Protein AF-A0A7Y0SDX6-F1 (afdb_monomer_lite)

Radius of gyration: 15.14 Å; chains: 1; bounding box: 31×32×40 Å

Foldseek 3Di:
DVLLLVLLVVCLVPVDPVPQARDDPVCPPPPDPDLCSVNLVSDDADWDKRWDFDQDPVRWTKIWMWIWHADPPDSSDIDIDIDMDGPPDSPD

Structure (mmCIF, N/CA/C/O backbone):
data_AF-A0A7Y0SDX6-F1
#
_entry.id   AF-A0A7Y0SDX6-F1
#
loop_
_atom_site.group_PDB
_atom_site.id
_atom_site.type_symbol
_atom_site.label_atom_id
_atom_site.label_alt_id
_atom_site.label_comp_id
_atom_site.label_asym_id
_atom_site.label_entity_id
_atom_site.label_seq_id
_atom_site.pdbx_PDB_ins_code
_atom_site.Cartn_x
_atom_site.Cartn_y
_atom_site.Cartn_z
_atom_site.occupancy
_atom_site.B_iso_or_equiv
_atom_site.auth_seq_id
_atom_site.auth_comp_id
_atom_site.auth_asym_id
_atom_site.auth_atom_id
_atom_site.pdbx_PDB_model_num
ATOM 1 N N . GLY A 1 1 ? 13.594 2.360 4.370 1.00 90.06 1 GLY A N 1
ATOM 2 C CA . GLY A 1 1 ? 14.012 3.777 4.487 1.00 90.06 1 GLY A CA 1
ATOM 3 C C . GLY A 1 1 ? 12.804 4.671 4.720 1.00 90.06 1 GLY A C 1
ATOM 4 O O . GLY A 1 1 ? 11.712 4.272 4.343 1.00 90.06 1 GLY A O 1
ATOM 5 N N . LYS A 1 2 ? 12.983 5.867 5.306 1.00 94.12 2 LYS A N 1
ATOM 6 C CA . LYS A 1 2 ? 11.880 6.759 5.740 1.00 94.12 2 LYS A CA 1
ATOM 7 C C . LYS A 1 2 ? 10.854 7.072 4.639 1.00 94.12 2 LYS A C 1
ATOM 9 O O . LYS A 1 2 ? 9.659 6.883 4.831 1.00 94.12 2 LYS A O 1
ATOM 14 N N . SER A 1 3 ? 11.320 7.488 3.460 1.00 92.25 3 SER A N 1
ATOM 15 C CA . SER A 1 3 ? 10.443 7.795 2.319 1.00 92.25 3 SER A CA 1
ATOM 16 C C . SER A 1 3 ? 9.722 6.559 1.772 1.00 92.25 3 SER A C 1
ATOM 18 O O . SER A 1 3 ? 8.617 6.667 1.253 1.00 92.25 3 SER A O 1
ATOM 20 N N . THR A 1 4 ? 10.316 5.370 1.901 1.00 93.88 4 THR A N 1
ATOM 21 C CA . THR A 1 4 ? 9.661 4.104 1.544 1.00 93.88 4 THR A CA 1
ATOM 22 C C . THR A 1 4 ? 8.532 3.763 2.509 1.00 93.88 4 THR A C 1
ATOM 24 O O . THR A 1 4 ? 7.480 3.329 2.056 1.00 93.88 4 THR A O 1
ATOM 27 N N . THR A 1 5 ? 8.707 4.017 3.809 1.00 96.50 5 THR A N 1
ATOM 28 C CA . THR A 1 5 ? 7.633 3.851 4.800 1.00 96.50 5 THR A CA 1
ATOM 29 C C . THR A 1 5 ? 6.446 4.760 4.480 1.00 96.50 5 THR A C 1
ATOM 31 O O . THR A 1 5 ? 5.312 4.291 4.446 1.00 96.50 5 THR A O 1
ATOM 34 N N . MET A 1 6 ? 6.701 6.029 4.141 1.00 96.12 6 MET A N 1
ATOM 35 C CA . MET A 1 6 ? 5.645 6.950 3.699 1.00 96.12 6 MET A CA 1
ATOM 36 C C . MET A 1 6 ? 4.962 6.485 2.409 1.00 96.12 6 MET A C 1
ATOM 38 O O . MET A 1 6 ? 3.741 6.551 2.302 1.00 96.12 6 MET A O 1
ATOM 42 N N . ALA A 1 7 ? 5.726 5.969 1.441 1.00 95.38 7 ALA A N 1
ATOM 43 C CA . ALA A 1 7 ? 5.153 5.433 0.210 1.00 95.38 7 ALA A CA 1
ATOM 44 C C . ALA A 1 7 ? 4.238 4.227 0.475 1.00 95.38 7 ALA A C 1
ATOM 46 O O . ALA A 1 7 ? 3.153 4.150 -0.098 1.00 95.38 7 ALA A O 1
ATOM 47 N N . ALA A 1 8 ? 4.637 3.320 1.372 1.00 96.94 8 ALA A N 1
ATOM 48 C CA . ALA A 1 8 ? 3.817 2.181 1.779 1.00 96.94 8 ALA A CA 1
ATOM 49 C C . ALA A 1 8 ? 2.512 2.630 2.459 1.00 96.94 8 ALA A C 1
ATOM 51 O O . ALA A 1 8 ? 1.445 2.134 2.105 1.00 96.94 8 ALA A O 1
ATOM 52 N N . PHE A 1 9 ? 2.586 3.614 3.362 1.00 97.62 9 PHE A N 1
ATOM 53 C CA . PHE A 1 9 ? 1.416 4.198 4.024 1.00 97.62 9 PHE A CA 1
ATOM 54 C C . PHE A 1 9 ? 0.424 4.805 3.019 1.00 97.62 9 PHE A C 1
ATOM 56 O O . PHE A 1 9 ? -0.752 4.447 3.020 1.00 97.62 9 PHE A O 1
ATOM 63 N N . ILE A 1 10 ? 0.902 5.664 2.109 1.00 97.19 10 ILE A N 1
ATOM 64 C CA . ILE A 1 10 ? 0.057 6.298 1.083 1.00 97.19 10 ILE A CA 1
ATOM 65 C C . ILE A 1 10 ? -0.539 5.247 0.139 1.00 97.19 10 ILE A C 1
ATOM 67 O O . ILE A 1 10 ? -1.709 5.343 -0.213 1.00 97.19 10 ILE A O 1
ATOM 71 N N . THR A 1 11 ? 0.233 4.224 -0.238 1.00 97.12 11 THR A N 1
ATOM 72 C CA . THR A 1 11 ? -0.248 3.142 -1.116 1.00 97.12 11 THR A CA 1
ATOM 73 C C . THR A 1 11 ? -1.361 2.324 -0.457 1.00 97.12 11 THR A C 1
ATOM 75 O O . THR A 1 11 ? -2.305 1.929 -1.133 1.00 97.12 11 THR A O 1
ATOM 78 N N . ALA A 1 12 ? -1.275 2.073 0.854 1.00 97.38 12 ALA A N 1
ATOM 79 C CA . ALA A 1 12 ? -2.338 1.390 1.590 1.00 97.38 12 ALA A CA 1
ATOM 80 C C . ALA A 1 12 ? -3.599 2.263 1.740 1.00 97.38 12 ALA A C 1
ATOM 82 O O . ALA A 1 12 ? -4.708 1.735 1.729 1.00 97.38 12 ALA A O 1
ATOM 83 N N . LEU A 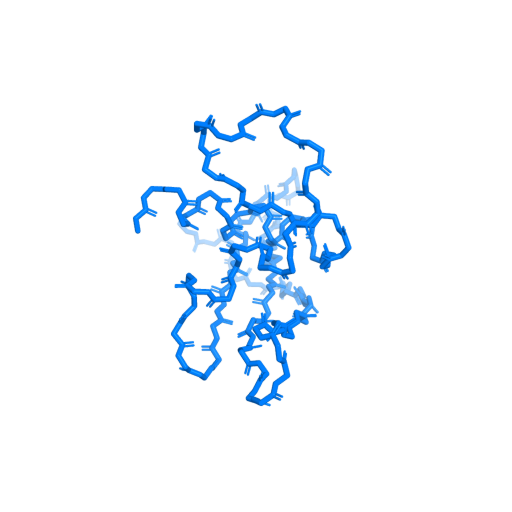1 13 ? -3.434 3.586 1.844 1.00 97.44 13 LEU A N 1
ATOM 84 C CA . LEU A 1 13 ? -4.540 4.543 1.934 1.00 97.44 13 LEU A CA 1
ATOM 85 C C . LEU A 1 13 ? -5.250 4.758 0.586 1.00 97.44 13 LEU A C 1
ATOM 87 O O . LEU A 1 13 ? -6.472 4.868 0.540 1.00 97.44 13 LEU A O 1
ATOM 91 N N . ILE A 1 14 ? -4.485 4.830 -0.506 1.00 96.88 14 ILE A N 1
ATOM 92 C CA . ILE A 1 14 ? -4.969 5.099 -1.865 1.00 96.88 14 ILE A CA 1
ATOM 93 C C . ILE A 1 14 ? -4.366 4.043 -2.805 1.00 96.88 14 ILE A C 1
ATOM 95 O O . ILE A 1 14 ? -3.334 4.293 -3.436 1.00 96.88 14 ILE A O 1
ATOM 99 N N . PRO A 1 15 ? -4.979 2.850 -2.917 1.00 95.75 15 PRO A N 1
ATOM 100 C CA . PRO A 1 15 ? -4.461 1.740 -3.718 1.00 95.75 15 PRO A CA 1
ATOM 101 C C . PRO A 1 15 ? -4.741 1.911 -5.222 1.00 95.75 15 PRO A C 1
ATOM 103 O O . PRO A 1 15 ? -5.198 0.983 -5.885 1.00 95.75 15 PRO A O 1
ATOM 106 N N . ASP A 1 16 ? -4.477 3.098 -5.772 1.00 92.50 16 ASP A N 1
ATOM 107 C CA . ASP A 1 16 ? -4.733 3.436 -7.173 1.00 92.50 16 ASP A CA 1
ATOM 108 C C . ASP A 1 16 ? -3.436 3.828 -7.888 1.00 92.50 16 ASP A C 1
ATOM 110 O O . ASP A 1 16 ? -2.863 4.902 -7.685 1.00 92.50 16 ASP A O 1
ATOM 114 N N . GLN A 1 17 ? -2.982 2.955 -8.789 1.00 87.38 17 GLN A N 1
ATOM 115 C CA . GLN A 1 17 ? -1.748 3.167 -9.536 1.00 87.38 17 GLN A CA 1
ATOM 116 C C . GLN A 1 17 ? -1.808 4.411 -10.439 1.00 87.38 17 GLN A C 1
ATOM 118 O O . GLN A 1 17 ? -0.752 4.915 -10.814 1.00 87.38 17 GLN A O 1
ATOM 123 N N . SER A 1 18 ? -2.985 4.915 -10.820 1.00 88.12 18 SER A N 1
ATOM 124 C CA . SER A 1 18 ? -3.119 6.132 -11.633 1.00 88.12 18 SER A CA 1
ATOM 125 C C . SER A 1 18 ? -2.726 7.398 -10.863 1.00 88.12 18 SER A C 1
ATOM 127 O O . SER A 1 18 ? -2.132 8.296 -11.458 1.00 88.12 18 SER A O 1
ATOM 129 N N . LEU A 1 19 ? -2.957 7.417 -9.547 1.00 90.25 19 LEU A N 1
ATOM 130 C CA . LEU A 1 19 ? -2.691 8.550 -8.657 1.00 90.25 19 LEU A CA 1
ATOM 131 C C . LEU A 1 19 ? -1.317 8.470 -7.977 1.00 90.25 19 LEU A C 1
ATOM 133 O O . LEU A 1 19 ? -0.705 9.495 -7.679 1.00 90.25 19 LEU A O 1
ATOM 137 N N . LEU A 1 20 ? -0.808 7.260 -7.732 1.00 91.12 20 LEU A N 1
ATOM 138 C CA . LEU A 1 20 ? 0.453 7.061 -7.017 1.00 91.12 20 LEU A CA 1
ATOM 139 C C . LEU A 1 20 ? 1.665 7.430 -7.879 1.00 91.12 20 LEU A C 1
ATOM 141 O O . LEU A 1 20 ? 2.027 6.700 -8.797 1.00 91.12 20 LEU A O 1
ATOM 145 N N . HIS A 1 21 ? 2.334 8.532 -7.533 1.00 90.00 21 HIS A N 1
ATOM 146 C CA . HIS A 1 21 ? 3.576 8.985 -8.163 1.00 90.00 21 HIS A CA 1
ATOM 147 C C . HIS A 1 21 ? 4.573 9.480 -7.107 1.00 90.00 21 HIS A C 1
ATOM 149 O O . HIS A 1 21 ? 4.498 10.608 -6.624 1.00 90.00 21 HIS A O 1
ATOM 155 N N . PHE A 1 22 ? 5.539 8.632 -6.754 1.00 90.19 22 PHE A N 1
ATOM 156 C CA . PHE A 1 22 ? 6.552 8.936 -5.746 1.00 90.19 22 PHE A CA 1
ATOM 157 C C . PHE A 1 22 ? 7.804 9.521 -6.398 1.00 90.19 22 PHE A C 1
ATOM 159 O O . PHE A 1 22 ? 8.679 8.783 -6.851 1.00 90.19 22 PHE A O 1
ATOM 166 N N . ARG A 1 23 ? 7.890 10.853 -6.433 1.00 85.81 23 ARG A N 1
ATOM 167 C CA . ARG A 1 23 ? 9.055 11.580 -6.955 1.00 85.81 23 ARG A CA 1
ATOM 168 C C . ARG A 1 23 ? 10.057 11.935 -5.864 1.00 85.81 23 ARG A C 1
ATOM 170 O O . ARG A 1 23 ? 9.719 11.996 -4.680 1.00 85.81 23 ARG A O 1
ATOM 177 N N . ASN A 1 24 ? 11.289 12.202 -6.285 1.00 84.56 24 ASN A N 1
ATOM 178 C CA . ASN A 1 24 ? 12.288 12.811 -5.418 1.00 84.56 24 ASN A CA 1
ATOM 179 C C . ASN A 1 24 ? 11.852 14.230 -5.036 1.00 84.56 24 ASN A C 1
ATOM 181 O O . ASN A 1 24 ? 11.219 14.935 -5.820 1.00 84.56 24 ASN A O 1
ATOM 185 N N . THR A 1 25 ? 12.227 14.675 -3.839 1.00 84.94 25 THR A N 1
ATOM 186 C CA . THR A 1 25 ? 11.887 16.020 -3.348 1.00 84.94 25 THR A CA 1
ATOM 187 C C . THR A 1 25 ? 12.493 17.131 -4.206 1.00 84.94 25 THR A C 1
ATOM 189 O O . THR A 1 25 ? 11.899 18.195 -4.325 1.00 84.94 25 THR A O 1
ATOM 192 N N . THR A 1 26 ? 13.635 16.876 -4.850 1.00 84.00 26 THR A N 1
ATOM 193 C CA . THR A 1 26 ? 14.297 17.790 -5.797 1.00 84.00 26 THR A CA 1
ATOM 194 C C . THR A 1 26 ? 13.526 17.982 -7.106 1.00 84.00 26 THR A C 1
ATOM 196 O O . THR A 1 26 ? 13.794 18.930 -7.831 1.00 84.00 26 THR A O 1
ATOM 199 N N . GLU A 1 27 ? 12.574 17.098 -7.418 1.00 82.44 27 GLU A N 1
ATOM 200 C CA . GLU A 1 27 ? 11.765 17.115 -8.647 1.00 82.44 27 GLU A CA 1
ATOM 201 C C . GLU A 1 27 ? 10.322 17.590 -8.388 1.00 82.44 27 GLU A C 1
ATOM 203 O O . GLU A 1 27 ? 9.420 17.381 -9.213 1.00 82.44 27 GLU A O 1
ATOM 208 N N . ALA A 1 28 ? 10.074 18.201 -7.225 1.00 79.56 28 ALA A N 1
ATOM 209 C CA . ALA A 1 28 ? 8.775 18.755 -6.870 1.00 79.56 28 ALA A CA 1
ATOM 210 C C . ALA A 1 28 ? 8.320 19.796 -7.913 1.00 79.56 28 ALA A C 1
ATOM 212 O O . ALA A 1 28 ? 9.090 20.658 -8.325 1.00 79.56 28 ALA A O 1
ATOM 213 N N . GLY A 1 29 ? 7.065 19.700 -8.366 1.00 76.62 29 GLY A N 1
ATOM 214 C CA . GLY A 1 29 ? 6.496 20.604 -9.377 1.00 76.62 29 GLY A CA 1
ATOM 215 C C . GLY A 1 29 ? 6.828 20.266 -10.837 1.00 76.62 29 GLY A C 1
ATOM 216 O O . GLY A 1 29 ? 6.311 20.919 -11.739 1.00 76.62 29 GLY A O 1
ATOM 217 N N . SER A 1 30 ? 7.631 19.230 -11.104 1.00 77.19 30 SER A N 1
ATOM 218 C CA . SER A 1 30 ? 7.904 18.799 -12.482 1.00 77.19 30 SER A CA 1
ATOM 219 C C . SER A 1 30 ? 6.637 18.284 -13.186 1.00 77.19 30 SER A C 1
ATOM 221 O O . SER A 1 30 ? 5.850 17.518 -12.629 1.00 77.19 30 SER A O 1
ATOM 223 N N . SER A 1 31 ? 6.430 18.663 -14.447 1.00 72.19 31 SER A N 1
ATOM 224 C CA . SER A 1 31 ? 5.345 18.131 -15.288 1.00 72.19 31 SER A CA 1
ATOM 225 C C . SER A 1 31 ? 5.744 16.855 -16.037 1.00 72.19 31 SER A C 1
ATOM 227 O O . SER A 1 31 ? 4.914 16.254 -16.717 1.00 72.19 31 SER A O 1
ATOM 229 N N . GLN A 1 32 ? 6.996 16.398 -15.898 1.00 68.56 32 GLN A N 1
ATOM 230 C CA . GLN A 1 32 ? 7.459 15.179 -16.552 1.00 68.56 32 GLN A CA 1
ATOM 231 C C . GLN A 1 32 ? 6.715 13.954 -16.008 1.00 68.56 32 GLN A C 1
ATOM 233 O O . GLN A 1 32 ? 6.878 13.538 -14.856 1.00 68.56 32 GLN A O 1
ATOM 238 N N . ALA A 1 33 ? 5.895 13.350 -16.862 1.00 63.62 33 ALA A N 1
ATOM 239 C CA . ALA A 1 33 ? 5.303 12.049 -16.612 1.00 63.62 33 ALA A CA 1
ATOM 240 C C . ALA A 1 33 ? 6.395 10.973 -16.746 1.00 63.62 33 ALA A C 1
ATOM 242 O O . ALA A 1 33 ? 6.629 10.432 -17.824 1.00 63.62 33 ALA A O 1
ATOM 243 N N . SER A 1 34 ? 7.100 10.681 -15.650 1.00 65.44 34 SER A N 1
ATOM 244 C CA . SER A 1 34 ? 7.977 9.510 -15.591 1.00 65.44 34 SER A CA 1
ATOM 245 C C . SER A 1 34 ? 7.130 8.238 -15.671 1.00 65.44 34 SER A C 1
ATOM 247 O O . SER A 1 34 ? 6.123 8.109 -14.967 1.00 65.44 34 SER A O 1
ATOM 249 N N . ARG A 1 35 ? 7.552 7.285 -16.513 1.00 64.31 35 ARG A N 1
ATOM 250 C CA . ARG A 1 35 ? 6.966 5.933 -16.555 1.00 64.31 35 ARG A CA 1
ATOM 251 C C . ARG A 1 35 ? 7.218 5.177 -15.250 1.00 64.31 35 ARG A C 1
ATOM 253 O O . ARG A 1 35 ? 6.386 4.376 -14.831 1.00 64.31 35 ARG A O 1
ATOM 260 N N . ASP A 1 36 ? 8.328 5.482 -14.577 1.00 73.19 36 ASP A N 1
ATOM 261 C CA . ASP A 1 36 ? 8.615 4.975 -13.242 1.00 73.19 36 ASP A CA 1
ATOM 262 C C . ASP A 1 36 ? 7.870 5.816 -12.203 1.00 73.19 36 ASP A C 1
ATOM 264 O O . ASP A 1 36 ? 8.228 6.960 -11.914 1.00 73.19 36 ASP A O 1
ATOM 268 N N . LYS A 1 37 ? 6.817 5.230 -11.634 1.00 83.00 37 LYS A N 1
ATOM 269 C CA . LYS A 1 37 ? 6.013 5.850 -10.574 1.00 83.00 37 LYS A CA 1
ATOM 270 C C . LYS A 1 37 ? 6.694 5.807 -9.199 1.00 83.00 37 LYS A C 1
ATOM 272 O O . LYS A 1 37 ? 6.098 6.219 -8.206 1.00 83.00 37 LYS A O 1
ATOM 277 N N . GLY A 1 38 ? 7.917 5.275 -9.118 1.00 89.25 38 GLY A N 1
ATOM 278 C CA . GLY A 1 38 ? 8.746 5.255 -7.914 1.00 89.25 38 GLY A CA 1
ATOM 279 C C . GLY A 1 38 ? 8.368 4.180 -6.893 1.00 89.25 38 GLY A C 1
ATOM 280 O O . GLY A 1 38 ? 9.038 4.056 -5.869 1.00 89.25 38 GLY A O 1
ATOM 281 N N . LEU A 1 39 ? 7.320 3.385 -7.147 1.00 92.50 39 LEU A N 1
ATOM 282 C CA . LEU A 1 39 ? 6.892 2.304 -6.252 1.00 92.50 39 LEU A CA 1
ATOM 283 C C . LEU A 1 39 ? 7.632 0.985 -6.524 1.00 92.50 39 LEU A C 1
ATOM 285 O O . LEU A 1 39 ? 8.015 0.304 -5.579 1.00 92.50 39 LEU A O 1
ATOM 289 N N . TYR A 1 40 ? 7.883 0.637 -7.792 1.00 93.25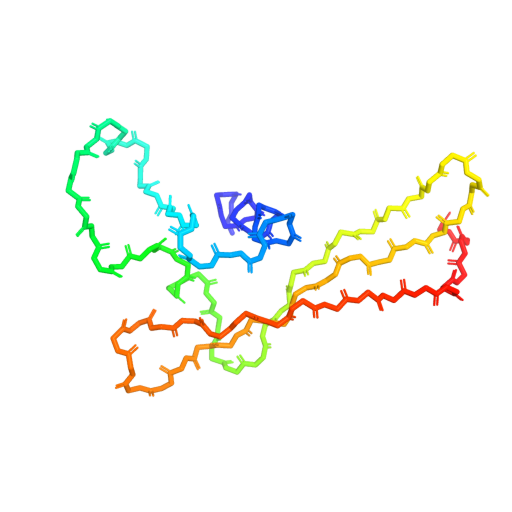 40 TYR A N 1
ATOM 290 C CA . TYR A 1 40 ? 8.457 -0.661 -8.180 1.00 93.25 40 TYR A CA 1
ATOM 291 C C . TYR A 1 40 ? 9.795 -0.949 -7.497 1.00 93.25 40 TYR A C 1
ATOM 293 O O . TYR A 1 40 ? 9.950 -1.982 -6.849 1.00 93.25 40 TYR A O 1
ATOM 301 N N . GLY A 1 41 ? 10.738 -0.003 -7.576 1.00 92.19 41 GLY A N 1
ATOM 302 C CA . GLY A 1 41 ? 12.076 -0.141 -6.989 1.00 92.19 41 GLY A CA 1
ATOM 303 C C . GLY A 1 41 ? 12.108 -0.115 -5.457 1.00 92.19 41 GLY A C 1
ATOM 304 O O . GLY A 1 41 ? 13.158 -0.345 -4.868 1.00 92.19 41 GLY A O 1
ATOM 305 N N . LYS A 1 42 ? 10.976 0.167 -4.798 1.00 93.56 42 LYS A N 1
ATOM 306 C CA . LYS A 1 42 ? 10.853 0.111 -3.334 1.00 93.56 42 LYS A CA 1
ATOM 307 C C . LYS A 1 42 ? 10.452 -1.277 -2.824 1.00 93.56 42 LYS A C 1
ATOM 309 O O . LYS A 1 42 ? 10.529 -1.503 -1.618 1.00 93.56 42 LYS A O 1
ATOM 314 N N . LEU A 1 43 ? 10.008 -2.172 -3.708 1.00 94.56 43 LEU A N 1
ATOM 315 C CA . LEU A 1 43 ? 9.559 -3.522 -3.370 1.00 94.56 43 LEU A CA 1
ATOM 316 C C . LEU A 1 43 ? 10.680 -4.545 -3.553 1.00 94.56 43 LEU A C 1
ATOM 318 O O . LEU A 1 43 ? 11.574 -4.367 -4.381 1.00 94.56 43 LEU A O 1
ATOM 322 N N . GLN A 1 44 ? 10.590 -5.637 -2.801 1.00 94.12 44 GLN A N 1
ATOM 323 C CA . GLN A 1 44 ? 11.382 -6.836 -3.054 1.00 94.12 44 GLN A CA 1
ATOM 324 C C . GLN A 1 44 ? 10.662 -7.742 -4.069 1.00 94.12 44 GLN A C 1
ATOM 326 O O . GLN A 1 44 ? 9.440 -7.629 -4.229 1.00 94.12 44 GLN A O 1
ATOM 331 N N . PRO A 1 45 ? 11.385 -8.647 -4.753 1.00 92.38 45 PRO A N 1
ATOM 332 C CA . PRO A 1 45 ? 10.762 -9.677 -5.575 1.00 92.38 45 PRO A CA 1
ATOM 333 C C . PRO A 1 45 ? 9.775 -10.529 -4.763 1.00 92.38 45 PRO A C 1
ATOM 335 O O . PRO A 1 45 ? 10.049 -10.901 -3.623 1.00 92.38 45 PRO A O 1
ATOM 338 N N . GLY A 1 46 ? 8.635 -10.870 -5.368 1.00 94.00 46 GLY A N 1
ATOM 339 C CA . GLY A 1 46 ? 7.581 -11.658 -4.724 1.00 94.00 46 GLY A CA 1
ATOM 340 C C . GLY A 1 46 ? 6.469 -10.811 -4.099 1.00 94.00 46 GLY A C 1
ATOM 341 O O . GLY A 1 46 ? 6.205 -9.686 -4.527 1.00 94.00 46 GLY A O 1
ATOM 342 N N . ALA A 1 47 ? 5.759 -11.395 -3.131 1.00 96.94 47 ALA A N 1
ATOM 343 C CA . ALA A 1 47 ? 4.637 -10.743 -2.464 1.00 96.94 47 ALA A CA 1
ATOM 344 C C . ALA A 1 47 ? 5.135 -9.783 -1.377 1.00 96.94 47 ALA A C 1
ATOM 346 O O . ALA A 1 47 ? 5.773 -10.195 -0.411 1.00 96.94 47 ALA A O 1
ATOM 347 N N . CYS A 1 48 ? 4.789 -8.511 -1.522 1.00 97.88 48 CYS A N 1
ATOM 348 C CA . CYS A 1 48 ? 4.983 -7.475 -0.521 1.00 97.88 48 CYS A CA 1
ATOM 349 C C . CYS A 1 48 ? 3.626 -7.057 0.057 1.00 97.88 48 CYS A C 1
ATOM 351 O O . CYS A 1 48 ? 2.596 -7.172 -0.609 1.00 97.88 48 CYS A O 1
ATOM 353 N N . TYR A 1 49 ? 3.624 -6.530 1.279 1.00 98.25 49 TYR A N 1
ATOM 354 C CA . TYR A 1 49 ? 2.412 -6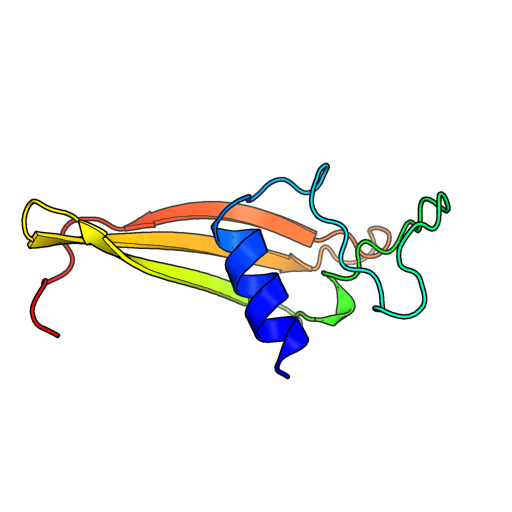.039 1.931 1.00 98.25 49 TYR A CA 1
ATOM 355 C C . TYR A 1 49 ? 2.650 -4.664 2.544 1.00 98.25 49 TYR A C 1
ATOM 357 O O . TYR A 1 49 ? 3.721 -4.391 3.087 1.00 98.25 49 TYR A O 1
ATOM 365 N N . ALA A 1 50 ? 1.629 -3.817 2.478 1.00 98.00 50 ALA A N 1
ATOM 366 C CA . ALA A 1 50 ? 1.506 -2.634 3.316 1.00 98.00 50 ALA A CA 1
ATOM 367 C C . ALA A 1 50 ? 0.134 -2.682 3.988 1.00 98.00 50 ALA A C 1
ATOM 369 O O . ALA A 1 50 ? -0.852 -3.042 3.344 1.00 98.00 50 ALA A O 1
ATOM 370 N N . ALA A 1 51 ? 0.079 -2.371 5.279 1.00 97.88 51 ALA A N 1
ATOM 371 C CA . ALA A 1 51 ? -1.139 -2.479 6.066 1.00 97.88 51 ALA A CA 1
ATOM 372 C C . ALA A 1 51 ? -1.257 -1.321 7.059 1.00 97.88 51 ALA A C 1
ATOM 374 O O . ALA A 1 51 ? -0.258 -0.878 7.626 1.00 97.88 51 ALA A O 1
ATOM 375 N N . LEU A 1 52 ? -2.487 -0.855 7.254 1.00 97.69 52 LEU A N 1
ATOM 376 C CA . LEU A 1 52 ? -2.890 0.121 8.254 1.00 97.69 52 LEU A CA 1
ATOM 377 C C . LEU A 1 52 ? -3.725 -0.606 9.302 1.00 97.69 52 LEU A C 1
ATOM 379 O O . LEU A 1 52 ? -4.813 -1.096 8.997 1.00 97.69 52 LEU A O 1
ATOM 383 N N . ASP A 1 53 ? -3.195 -0.686 10.516 1.00 96.25 53 ASP A N 1
ATOM 384 C CA . ASP A 1 53 ? -3.895 -1.218 11.682 1.00 96.25 53 ASP A CA 1
ATOM 385 C C . ASP A 1 53 ? -4.602 -0.064 12.390 1.00 96.25 53 ASP A C 1
ATOM 387 O O . ASP A 1 53 ? -3.959 0.881 12.852 1.00 96.25 53 ASP A O 1
ATOM 391 N N . VAL A 1 54 ? -5.932 -0.094 12.388 1.00 95.31 54 VAL A N 1
ATOM 392 C CA . VAL A 1 54 ? -6.773 1.016 12.837 1.00 95.31 54 VAL A CA 1
ATOM 393 C C . VAL A 1 54 ? -7.763 0.509 13.872 1.00 95.31 54 VAL A C 1
ATOM 395 O O . VAL A 1 54 ? -8.464 -0.478 13.651 1.00 95.31 54 VAL A O 1
ATOM 398 N N . VAL A 1 55 ? -7.876 1.236 14.980 1.00 95.31 55 VAL A N 1
ATOM 399 C CA . VAL A 1 55 ? -8.969 1.075 15.941 1.00 95.31 55 VAL A CA 1
ATOM 400 C C . VAL A 1 55 ? -9.967 2.198 15.697 1.00 95.31 55 VAL A C 1
ATOM 402 O O . VAL A 1 55 ? -9.623 3.377 15.780 1.00 95.31 55 VAL A O 1
ATOM 405 N N . ASN A 1 56 ? -11.196 1.843 15.331 1.00 93.56 56 ASN A N 1
ATOM 406 C CA . ASN A 1 56 ? -12.244 2.833 15.095 1.00 93.56 56 ASN A CA 1
ATOM 407 C C . ASN A 1 56 ? -12.859 3.336 16.419 1.00 93.56 56 ASN A C 1
ATOM 409 O O . ASN A 1 56 ? -12.574 2.824 17.499 1.00 93.56 56 ASN A O 1
ATOM 413 N N . SER A 1 57 ? -13.779 4.300 16.340 1.00 95.38 57 SER A N 1
ATOM 414 C CA . SER A 1 57 ? -14.476 4.861 17.511 1.00 95.38 57 SER A CA 1
ATOM 415 C C . SER A 1 57 ? -15.373 3.870 18.270 1.00 95.38 57 SER A C 1
ATOM 417 O O . SER A 1 57 ? -15.865 4.195 19.346 1.00 95.38 57 SER A O 1
ATOM 419 N N . ARG A 1 58 ? -15.592 2.664 17.732 1.00 93.38 58 ARG A N 1
ATOM 420 C CA . ARG A 1 58 ? -16.317 1.561 18.381 1.00 93.38 58 ARG A CA 1
ATOM 421 C C . ARG A 1 58 ? -15.370 0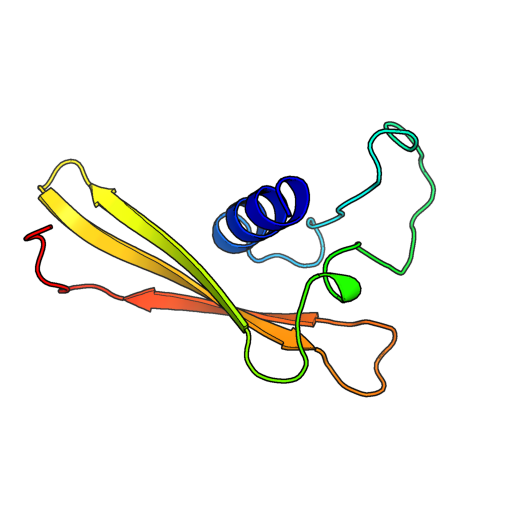.534 19.015 1.00 93.38 58 ARG A C 1
ATOM 423 O O . ARG A 1 58 ? -15.813 -0.566 19.334 1.00 93.38 58 ARG A O 1
ATOM 430 N N . ASN A 1 59 ? -14.083 0.857 19.164 1.00 91.25 59 ASN A N 1
ATOM 431 C CA . ASN A 1 59 ? -13.033 -0.048 19.648 1.00 91.25 59 ASN A CA 1
ATOM 432 C C . ASN A 1 59 ? -12.890 -1.340 18.822 1.00 91.25 59 ASN A C 1
ATOM 434 O O . ASN A 1 59 ? -12.454 -2.375 19.327 1.00 91.25 59 ASN A O 1
ATOM 438 N N . GLN A 1 60 ? -13.250 -1.292 17.538 1.00 93.38 60 GLN A N 1
ATOM 439 C CA . GLN A 1 60 ? -13.065 -2.413 16.623 1.00 93.38 60 GLN A CA 1
ATOM 440 C C . GLN A 1 60 ? -11.738 -2.247 15.891 1.00 93.38 60 GLN A C 1
ATOM 442 O O . GLN A 1 60 ? -11.490 -1.203 15.279 1.00 93.38 60 GLN A O 1
ATOM 447 N N . ARG A 1 61 ? -10.910 -3.292 15.929 1.00 95.38 61 ARG A N 1
ATOM 448 C CA . ARG A 1 61 ? -9.662 -3.361 15.171 1.00 95.38 61 ARG A CA 1
ATOM 449 C C . ARG A 1 61 ? -9.942 -3.774 13.728 1.00 95.38 61 ARG A C 1
ATOM 451 O O . ARG A 1 61 ? -10.632 -4.765 13.474 1.00 95.38 61 ARG A O 1
ATOM 458 N N . LEU A 1 62 ? -9.404 -3.006 12.791 1.00 95.50 62 LEU A N 1
ATOM 459 C CA . LEU A 1 62 ? -9.543 -3.181 11.351 1.00 95.50 62 LEU A CA 1
ATOM 460 C C . LEU A 1 62 ? -8.157 -3.092 10.718 1.00 95.50 62 LEU A C 1
ATOM 462 O O . LEU A 1 62 ? -7.430 -2.131 10.965 1.00 95.50 62 LEU A O 1
ATOM 466 N N . LEU A 1 63 ? -7.816 -4.058 9.866 1.00 97.25 63 LEU A N 1
ATOM 467 C CA . LEU A 1 63 ? -6.589 -4.007 9.079 1.00 97.25 63 LEU A CA 1
ATOM 468 C C . LEU A 1 63 ? -6.938 -3.712 7.620 1.00 97.25 63 LEU A C 1
ATOM 470 O O . LEU A 1 63 ? -7.488 -4.569 6.925 1.00 97.25 63 LEU A O 1
ATOM 474 N N . PHE A 1 64 ? -6.611 -2.513 7.150 1.00 98.06 64 PHE A N 1
ATOM 475 C CA . PHE A 1 64 ? -6.697 -2.156 5.733 1.00 98.06 64 PHE A CA 1
ATOM 476 C C . PHE A 1 64 ? -5.356 -2.456 5.083 1.00 98.06 64 PHE A C 1
ATOM 478 O O . PHE A 1 64 ? -4.345 -1.874 5.471 1.00 98.06 64 PHE A O 1
ATOM 485 N N . ALA A 1 65 ? -5.317 -3.372 4.123 1.00 98.12 65 ALA A N 1
ATOM 486 C CA . ALA A 1 65 ? -4.063 -3.854 3.573 1.00 98.12 65 ALA A CA 1
ATOM 487 C C . ALA A 1 65 ? -4.072 -3.900 2.048 1.00 98.12 65 ALA A C 1
ATOM 489 O O . ALA A 1 65 ? -5.106 -4.000 1.391 1.00 98.12 65 ALA A O 1
ATOM 490 N N . VAL A 1 66 ? -2.873 -3.849 1.484 1.00 98.44 66 VAL A N 1
ATOM 491 C CA . VAL A 1 66 ? -2.622 -4.027 0.059 1.00 98.44 66 VAL A CA 1
ATOM 492 C C . VAL A 1 66 ? -1.568 -5.103 -0.120 1.00 98.44 66 VAL A C 1
ATOM 494 O O . VAL A 1 66 ? -0.505 -5.065 0.506 1.00 98.44 66 VAL A O 1
ATOM 497 N N . LYS A 1 67 ? -1.853 -6.067 -0.994 1.00 98.31 67 LYS A N 1
ATOM 498 C CA . LYS A 1 67 ? -0.823 -6.942 -1.545 1.00 98.31 67 LYS A CA 1
ATOM 499 C C . LYS A 1 67 ? -0.206 -6.220 -2.737 1.00 98.31 67 LYS A C 1
ATOM 501 O O . LYS A 1 67 ? -0.919 -5.809 -3.650 1.00 98.31 67 LYS A O 1
ATOM 506 N N . LEU A 1 68 ? 1.110 -6.089 -2.713 1.00 97.56 68 LEU A N 1
ATOM 507 C CA . LEU A 1 68 ? 1.918 -5.460 -3.746 1.00 97.56 68 LEU A CA 1
ATOM 508 C C . LEU A 1 68 ? 2.799 -6.528 -4.384 1.00 97.56 68 LEU A C 1
ATOM 510 O O . LEU A 1 68 ? 3.437 -7.308 -3.677 1.00 97.56 68 LEU A O 1
ATOM 514 N N . GLN A 1 69 ? 2.853 -6.572 -5.709 1.00 96.75 69 GLN A N 1
ATOM 515 C CA . GLN A 1 69 ? 3.714 -7.524 -6.404 1.00 96.75 69 GLN A CA 1
ATOM 516 C C . GLN A 1 69 ? 4.294 -6.897 -7.669 1.00 96.75 69 GLN A C 1
ATOM 518 O O . GLN A 1 69 ? 3.573 -6.338 -8.493 1.00 96.75 69 GLN A O 1
ATOM 523 N N . GLN A 1 70 ? 5.613 -6.989 -7.835 1.00 94.62 70 GLN A N 1
ATOM 524 C CA . GLN A 1 70 ? 6.264 -6.594 -9.082 1.00 94.62 70 GLN A CA 1
ATOM 525 C C . GLN A 1 70 ? 5.776 -7.497 -10.222 1.00 94.62 70 GLN A C 1
ATOM 527 O O . GLN A 1 70 ? 5.799 -8.725 -10.109 1.00 94.62 70 GLN A O 1
ATOM 532 N N . VAL A 1 71 ? 5.342 -6.895 -11.329 1.00 92.00 71 VAL A N 1
ATOM 533 C CA . VAL A 1 71 ? 4.941 -7.638 -12.526 1.00 92.00 71 VAL A CA 1
ATOM 534 C C . VAL A 1 71 ? 6.167 -7.811 -13.414 1.00 92.00 71 VAL A C 1
ATOM 536 O O . VAL A 1 71 ? 6.643 -6.856 -14.031 1.00 92.00 71 VAL A O 1
ATOM 539 N N . ALA A 1 72 ? 6.678 -9.040 -13.480 1.00 86.12 72 ALA A N 1
ATOM 540 C CA . ALA A 1 72 ? 7.840 -9.368 -14.297 1.00 86.12 72 ALA A CA 1
ATOM 541 C C . ALA A 1 72 ? 7.613 -8.991 -15.773 1.00 86.12 72 ALA A C 1
ATOM 543 O O . ALA A 1 72 ? 6.544 -9.232 -16.337 1.00 86.12 72 ALA A O 1
ATOM 544 N N . GLY A 1 73 ? 8.626 -8.379 -16.394 1.00 85.06 73 GLY A N 1
ATOM 545 C CA . GLY A 1 73 ? 8.629 -8.063 -17.827 1.00 85.06 73 GLY A CA 1
ATOM 546 C C . GLY A 1 73 ? 7.649 -6.972 -18.282 1.00 85.06 73 GLY A C 1
ATOM 547 O O . GLY A 1 73 ? 7.502 -6.775 -19.484 1.00 85.06 73 GLY A O 1
ATOM 548 N N . ARG A 1 74 ? 6.977 -6.250 -17.371 1.00 82.94 74 ARG A N 1
ATOM 549 C CA . ARG A 1 74 ? 6.008 -5.197 -17.735 1.00 82.94 74 ARG A CA 1
ATOM 550 C C . ARG A 1 74 ? 6.405 -3.815 -17.233 1.00 82.94 74 ARG A C 1
ATOM 552 O O . ARG A 1 74 ? 5.772 -3.316 -16.317 1.00 82.94 74 ARG A O 1
ATOM 559 N N . ASP A 1 75 ? 7.430 -3.208 -17.829 1.00 85.31 75 ASP A N 1
ATOM 560 C CA . ASP A 1 75 ? 7.806 -1.786 -17.657 1.00 85.31 75 ASP A CA 1
ATOM 561 C C . ASP A 1 75 ? 7.665 -1.254 -16.215 1.00 85.31 75 ASP A C 1
ATOM 563 O O . ASP A 1 75 ? 6.928 -0.309 -15.939 1.00 85.31 75 ASP A O 1
ATOM 567 N N . LYS A 1 76 ? 8.305 -1.942 -15.257 1.00 87.31 76 LYS A N 1
ATOM 568 C CA . LYS A 1 76 ? 8.262 -1.598 -13.823 1.00 87.31 76 LYS A CA 1
ATOM 569 C C . LYS A 1 76 ? 6.837 -1.458 -13.248 1.00 87.31 76 LYS A C 1
ATOM 571 O O . LYS A 1 76 ? 6.592 -0.687 -12.318 1.00 87.31 76 LYS A O 1
ATOM 576 N N . LYS A 1 77 ? 5.872 -2.215 -13.772 1.00 89.94 77 LYS A N 1
ATOM 577 C CA . LYS A 1 77 ? 4.499 -2.259 -13.266 1.00 89.94 77 LYS A CA 1
ATOM 578 C C . LYS A 1 77 ? 4.439 -2.993 -11.928 1.00 89.94 77 LYS A C 1
ATOM 580 O O . LYS A 1 77 ? 5.086 -4.021 -11.725 1.00 89.94 77 LYS A O 1
ATOM 585 N N . VAL A 1 78 ? 3.605 -2.475 -11.035 1.00 93.50 78 VAL A N 1
ATOM 586 C CA . VAL A 1 78 ? 3.268 -3.094 -9.752 1.00 93.50 78 VAL A CA 1
ATOM 587 C C . VAL A 1 78 ? 1.794 -3.476 -9.786 1.00 93.50 78 VAL A C 1
ATOM 589 O O . VAL A 1 78 ? 0.956 -2.653 -10.142 1.00 93.50 78 VAL A O 1
ATOM 592 N N . ASP A 1 79 ? 1.493 -4.723 -9.446 1.00 94.69 79 ASP A N 1
ATOM 593 C CA . ASP A 1 79 ? 0.141 -5.178 -9.140 1.00 94.69 79 ASP A CA 1
ATOM 594 C C . ASP A 1 79 ? -0.214 -4.768 -7.707 1.00 94.69 79 ASP A C 1
ATOM 596 O O . ASP A 1 79 ? 0.592 -4.958 -6.791 1.00 94.69 79 ASP A O 1
ATOM 600 N N . ILE A 1 80 ? -1.396 -4.178 -7.529 1.00 96.56 80 ILE A N 1
ATOM 601 C CA . ILE A 1 80 ? -1.889 -3.667 -6.247 1.00 96.56 80 ILE A CA 1
ATOM 602 C C . ILE A 1 80 ? -3.267 -4.272 -6.015 1.00 96.56 80 ILE A C 1
ATOM 604 O O . ILE A 1 80 ? -4.214 -3.970 -6.738 1.00 96.56 80 ILE A O 1
ATOM 608 N N . LYS A 1 81 ? -3.386 -5.118 -4.991 1.00 98.19 81 LYS A N 1
ATOM 609 C CA . LYS A 1 81 ? -4.647 -5.767 -4.630 1.00 98.19 81 LYS A CA 1
ATOM 610 C C . LYS A 1 81 ? -5.050 -5.384 -3.204 1.00 98.19 81 LYS A C 1
ATOM 612 O O . LYS A 1 81 ? -4.450 -5.915 -2.264 1.00 98.19 81 LYS A O 1
ATOM 617 N N . PRO A 1 82 ? -6.026 -4.476 -3.023 1.00 98.31 82 PRO A N 1
ATOM 618 C CA . PRO A 1 82 ? -6.516 -4.115 -1.700 1.00 98.31 82 PRO A CA 1
ATOM 619 C 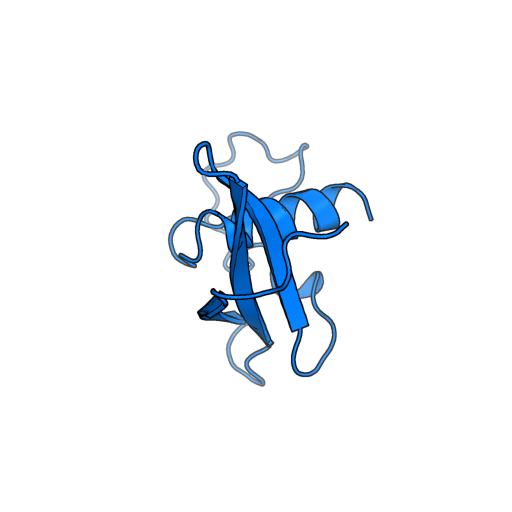C . PRO A 1 82 ? -7.363 -5.237 -1.093 1.00 98.31 82 PRO A C 1
ATOM 621 O O . PRO A 1 82 ? -8.046 -5.980 -1.802 1.00 98.31 82 PRO A O 1
ATOM 624 N N . PHE A 1 83 ? -7.316 -5.352 0.229 1.00 98.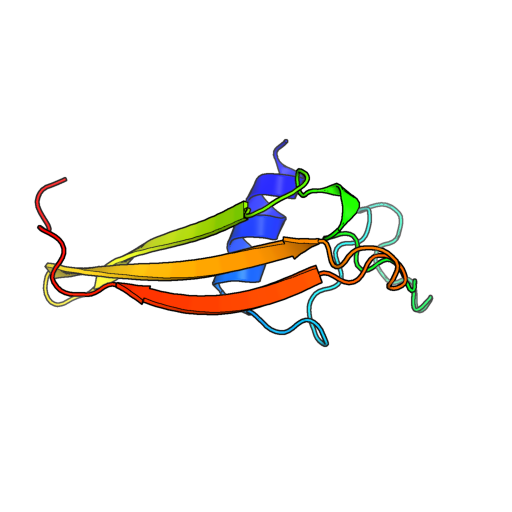25 83 PHE A N 1
ATOM 625 C CA . PHE A 1 83 ? -8.164 -6.229 1.027 1.00 98.25 83 PHE A CA 1
ATOM 626 C C . PHE A 1 83 ? -8.306 -5.677 2.451 1.00 98.25 83 PHE A C 1
ATOM 628 O O . PHE A 1 83 ? -7.530 -4.830 2.894 1.00 98.25 83 PHE A O 1
ATOM 635 N N . VAL A 1 84 ? -9.313 -6.158 3.175 1.00 97.88 84 VAL A N 1
ATOM 636 C CA . VAL A 1 84 ? -9.568 -5.768 4.565 1.00 97.88 84 VAL A CA 1
ATOM 637 C C . VAL A 1 84 ? -9.652 -7.023 5.418 1.00 97.88 84 VAL A C 1
ATOM 639 O O . VAL A 1 84 ? -10.253 -8.013 5.003 1.00 97.88 84 VAL A O 1
ATOM 642 N N . ILE A 1 85 ? -9.065 -6.972 6.612 1.00 96.81 85 ILE A N 1
ATOM 643 C CA . ILE A 1 85 ? -9.249 -7.989 7.646 1.00 96.81 85 ILE A CA 1
ATOM 644 C C . ILE A 1 85 ? -10.035 -7.361 8.796 1.00 96.81 85 ILE A C 1
ATOM 646 O O . ILE A 1 85 ? -9.676 -6.301 9.314 1.00 96.81 85 ILE A O 1
ATOM 650 N N . GLN A 1 86 ? -11.121 -8.025 9.177 1.00 95.19 86 GLN A N 1
ATOM 651 C CA . GLN A 1 86 ? -11.998 -7.643 10.282 1.00 95.19 86 GLN A CA 1
ATOM 652 C C . GLN A 1 86 ? -12.078 -8.787 11.294 1.00 95.19 86 GLN A C 1
ATOM 654 O O . GLN A 1 86 ? -11.756 -9.929 10.970 1.00 95.19 86 GLN A O 1
ATOM 659 N N . GLY A 1 87 ? -12.515 -8.484 12.518 1.00 90.81 87 GLY A N 1
ATOM 660 C CA . GLY A 1 87 ? -12.663 -9.493 13.573 1.00 90.81 87 GLY A CA 1
ATOM 661 C C . GLY A 1 87 ? -11.339 -9.953 14.189 1.00 90.81 87 GLY A C 1
ATOM 662 O O . GLY A 1 87 ? -11.312 -10.963 14.886 1.00 90.81 87 GLY A O 1
ATOM 663 N N . LEU A 1 88 ? -10.244 -9.221 13.953 1.00 89.00 88 LEU A N 1
ATOM 664 C CA . LEU A 1 88 ? -8.999 -9.440 14.684 1.00 89.00 88 LEU A CA 1
ATOM 665 C C . LEU A 1 88 ? -9.192 -9.048 16.156 1.00 89.00 88 LEU A C 1
ATOM 667 O O . LEU A 1 88 ? -9.855 -8.040 16.425 1.00 89.00 88 LEU A O 1
ATOM 671 N N . PRO A 1 89 ? -8.588 -9.784 17.107 1.00 87.06 89 PRO A N 1
ATOM 672 C CA . PRO A 1 89 ? -8.577 -9.380 18.505 1.00 87.06 89 PRO A CA 1
ATOM 673 C C . PRO A 1 89 ? -8.058 -7.943 18.650 1.00 87.06 89 PRO A C 1
ATOM 675 O O . PRO A 1 89 ? -6.999 -7.594 18.117 1.00 87.06 89 PRO A O 1
ATOM 678 N N . SER A 1 90 ? -8.820 -7.107 19.357 1.00 73.31 90 SER A N 1
ATOM 679 C CA . SER A 1 90 ? -8.486 -5.699 19.607 1.00 73.31 90 SER A CA 1
ATOM 680 C C . SER A 1 90 ? -7.489 -5.506 20.748 1.00 73.31 90 SER A C 1
ATOM 682 O O . SER A 1 90 ? -7.055 -4.384 20.983 1.00 73.31 90 SER A O 1
ATOM 684 N N . HIS A 1 91 ? -7.107 -6.585 21.434 1.00 65.69 91 HIS A N 1
ATOM 685 C CA . HIS A 1 91 ? -6.071 -6.569 22.458 1.00 65.69 91 HIS A CA 1
ATOM 686 C C . HIS A 1 91 ? -4.698 -6.384 21.788 1.00 65.69 91 HIS A C 1
ATOM 688 O O . HIS A 1 91 ? -4.114 -7.344 21.280 1.00 65.69 91 HIS A O 1
ATOM 694 N N . VAL A 1 92 ? -4.227 -5.139 21.746 1.00 55.66 92 VAL A N 1
ATOM 695 C CA . VAL A 1 92 ? -2.808 -4.774 21.617 1.00 55.66 92 VAL A CA 1
ATOM 696 C C . VAL A 1 92 ? -2.369 -4.217 22.960 1.00 55.66 92 VAL A C 1
ATOM 698 O O . VAL A 1 92 ? -3.156 -3.428 23.531 1.00 55.66 92 VAL A O 1
#

Secondary structure (DSSP, 8-state):
-HHHHHHHHHHHH---TTT-----GGGTT-----S--SSGGGSPSSEEEEEEEEE-TTS-EEEEEEEEEE-TTSTT-EEEEEEEEES-----

InterPro domains:
  IPR007406 MukB, N-terminal domain [PF04310] (1-92)
  IPR027417 P-loop containing nucleoside triphosphate hydrolase [SSF52540] (1-63)

Sequence (92 aa):
GKSTTMAAFITALIPDQSLLHFRNTTEAGSSQASRDKGLYGKLQPGACYAALDVVNSRNQRLLFAVKLQQVAGRDKKVDIKPFVIQGLPSHV

pLDDT: mean 90.17, std 9.31, range [55.66, 98.44]

Organism: Vibrio parahaemolyticus (NCBI:txid670)